Protein AF-A0A1N7P1F9-F1 (afdb_monomer)

Solvent-accessible surface area (backbone atoms only — not comparable to full-atom values): 4620 Å² total; per-residue (Å²): 132,65,57,68,62,51,45,52,52,43,51,51,49,52,53,50,16,51,47,25,54,78,70,63,41,65,74,82,59,36,45,35,37,61,54,44,52,55,52,48,53,51,12,50,54,46,30,51,47,39,59,74,78,40,43,90,79,47,94,50,55,69,63,50,41,51,42,17,46,68,42,26,67,68,47,51,55,78,78,47,83,86,128

pLDDT: mean 93.79, std 6.69, range [61.09, 98.31]

InterPro domains:
  IPR009525 Protein of unknown function DUF1145 [PF06611] (7-57)

Sequence (83 aa):
MNTVAMKAATFLFWVLAITAWVQGWDGLLGYLPTIGLIVAGIHVLEVLLFWVAFRKKSTNVRLDAIQVFIFGMFHLQRFMPKS

Radius of gyration: 14.33 Å; Cα contacts (8 Å, |Δi|>4): 62; chains: 1; bounding bo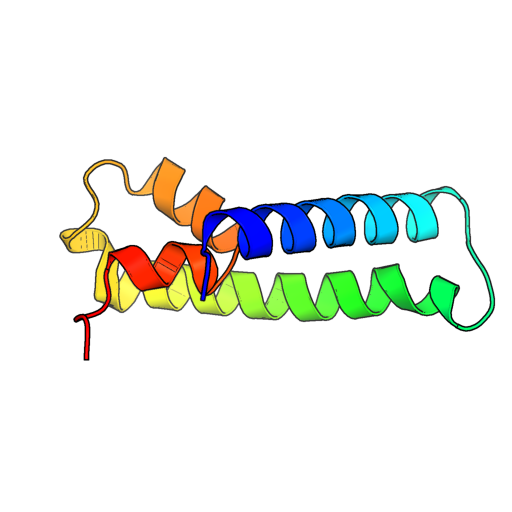x: 32×25×36 Å

Organism: NCBI:txid484498

Foldseek 3Di:
DPLVVLLVVLLVLVVQLVCCVVVVDDDPSVCSVVVVVVLLVLLVVQLVVCVPPPCVVDPDNVVLSVCCSRRNVSSVVVRDDDD

Structure (mmCIF, N/CA/C/O backbone):
data_AF-A0A1N7P1F9-F1
#
_entry.id   AF-A0A1N7P1F9-F1
#
loop_
_atom_site.group_PDB
_atom_site.id
_atom_site.type_symbol
_atom_site.label_atom_id
_atom_site.label_alt_id
_atom_site.label_comp_id
_atom_site.label_asym_id
_atom_site.label_entity_id
_atom_site.label_seq_id
_atom_site.pdbx_PDB_ins_code
_atom_site.Cartn_x
_atom_site.Cartn_y
_atom_site.Cartn_z
_atom_site.occupancy
_atom_site.B_iso_or_equiv
_atom_site.auth_seq_id
_atom_site.auth_comp_id
_atom_site.auth_asym_id
_atom_site.auth_atom_id
_atom_site.pdbx_PDB_model_num
ATOM 1 N N . MET A 1 1 ? 6.144 -10.382 14.947 1.00 61.22 1 MET A N 1
ATOM 2 C CA . MET A 1 1 ? 6.520 -9.394 13.905 1.00 61.22 1 MET A CA 1
ATOM 3 C C . MET A 1 1 ? 6.301 -7.986 14.429 1.00 61.22 1 MET A C 1
ATOM 5 O O . MET A 1 1 ? 5.297 -7.752 15.089 1.00 61.22 1 MET A O 1
ATOM 9 N N . ASN A 1 2 ? 7.216 -7.057 14.145 1.00 82.44 2 ASN A N 1
ATOM 10 C CA . ASN A 1 2 ? 7.042 -5.644 14.486 1.00 82.44 2 ASN A CA 1
ATOM 11 C C . ASN A 1 2 ? 6.104 -4.979 13.458 1.00 82.44 2 ASN A C 1
ATOM 13 O O . ASN A 1 2 ? 6.507 -4.723 12.324 1.00 82.44 2 ASN A O 1
ATOM 17 N N . THR A 1 3 ? 4.848 -4.727 13.838 1.00 83.19 3 THR A N 1
ATOM 18 C CA . THR A 1 3 ? 3.813 -4.169 12.946 1.00 83.19 3 THR A CA 1
ATOM 19 C C . THR A 1 3 ? 4.153 -2.771 12.434 1.00 83.19 3 THR A C 1
ATOM 21 O O . THR A 1 3 ? 3.786 -2.433 11.312 1.00 83.19 3 THR A O 1
ATOM 24 N N . VAL A 1 4 ? 4.905 -1.977 13.200 1.00 87.81 4 VAL A N 1
ATOM 25 C CA . VAL A 1 4 ? 5.363 -0.645 12.774 1.00 87.81 4 VAL A CA 1
ATOM 26 C C . VAL A 1 4 ? 6.357 -0.765 11.619 1.00 87.81 4 VAL A C 1
ATOM 28 O O . VAL A 1 4 ? 6.189 -0.099 10.600 1.00 87.81 4 VAL A O 1
ATOM 31 N N . ALA A 1 5 ? 7.336 -1.667 11.732 1.00 89.75 5 ALA A N 1
ATOM 32 C CA . ALA A 1 5 ? 8.315 -1.906 10.671 1.00 89.75 5 ALA A CA 1
ATOM 33 C C . ALA A 1 5 ? 7.650 -2.402 9.372 1.00 89.75 5 ALA A C 1
ATOM 35 O O . ALA A 1 5 ? 8.010 -1.960 8.285 1.00 89.75 5 ALA A O 1
ATOM 36 N N . MET A 1 6 ? 6.636 -3.269 9.474 1.00 91.69 6 MET A N 1
ATOM 37 C CA . MET A 1 6 ? 5.903 -3.767 8.299 1.00 91.69 6 MET A CA 1
ATOM 38 C C . MET A 1 6 ? 5.059 -2.680 7.630 1.00 91.69 6 MET A C 1
ATOM 40 O O . MET A 1 6 ? 5.028 -2.591 6.402 1.00 91.69 6 MET A O 1
ATOM 44 N N . LYS A 1 7 ? 4.422 -1.805 8.419 1.00 91.38 7 LYS A N 1
ATOM 45 C CA . LYS A 1 7 ? 3.718 -0.634 7.879 1.00 91.38 7 LYS A CA 1
ATOM 46 C C . LYS A 1 7 ? 4.678 0.312 7.157 1.00 91.38 7 LYS A C 1
ATOM 48 O O . LYS A 1 7 ? 4.343 0.786 6.076 1.00 91.38 7 LYS A O 1
ATOM 53 N N . ALA A 1 8 ? 5.873 0.534 7.707 1.00 94.44 8 ALA A N 1
ATOM 54 C CA . ALA A 1 8 ? 6.902 1.346 7.060 1.00 94.44 8 ALA A CA 1
ATOM 55 C C . ALA A 1 8 ? 7.370 0.730 5.729 1.00 94.44 8 ALA A C 1
ATOM 57 O O . ALA A 1 8 ? 7.437 1.433 4.724 1.00 94.44 8 ALA A O 1
ATOM 58 N N . ALA A 1 9 ? 7.612 -0.584 5.690 1.00 94.69 9 ALA A N 1
ATOM 59 C CA . ALA A 1 9 ? 7.974 -1.289 4.460 1.00 94.69 9 ALA A CA 1
ATOM 60 C C . ALA A 1 9 ? 6.858 -1.231 3.401 1.00 94.69 9 ALA A C 1
ATOM 62 O O . ALA A 1 9 ? 7.130 -0.974 2.232 1.00 94.69 9 ALA A O 1
ATOM 63 N N . THR A 1 10 ? 5.597 -1.399 3.813 1.00 94.94 10 THR A N 1
ATOM 64 C CA . THR A 1 10 ? 4.435 -1.301 2.910 1.00 94.94 10 THR A CA 1
ATOM 65 C C . THR A 1 10 ? 4.292 0.113 2.347 1.00 94.94 10 THR A C 1
ATOM 67 O O . THR A 1 10 ? 4.027 0.294 1.163 1.00 94.94 10 THR A O 1
ATOM 70 N N . PHE A 1 11 ? 4.515 1.133 3.178 1.00 95.69 11 PHE A N 1
ATOM 71 C CA . PHE A 1 11 ? 4.516 2.519 2.723 1.00 95.69 11 PHE A CA 1
ATOM 72 C C . PHE A 1 11 ? 5.635 2.784 1.709 1.00 95.69 11 PHE A C 1
ATOM 74 O O . PHE A 1 11 ? 5.384 3.367 0.657 1.00 95.69 11 PHE A O 1
ATOM 81 N N . LEU A 1 12 ? 6.851 2.302 1.986 1.00 97.12 12 LEU A N 1
ATOM 82 C CA . LEU A 1 12 ? 7.977 2.413 1.059 1.00 97.12 12 LEU A CA 1
ATOM 83 C C . LEU A 1 12 ? 7.689 1.707 -0.273 1.00 97.12 12 LEU A C 1
ATOM 85 O O . LEU A 1 12 ? 7.989 2.258 -1.328 1.00 97.12 12 LEU A O 1
ATOM 89 N N . PHE A 1 13 ? 7.060 0.529 -0.238 1.00 97.00 13 PHE A N 1
ATOM 90 C CA . PHE A 1 13 ? 6.617 -0.175 -1.441 1.00 97.00 13 PHE A CA 1
ATOM 91 C C . PHE A 1 13 ? 5.686 0.689 -2.303 1.00 97.00 13 PHE A C 1
ATOM 93 O O . PHE A 1 13 ? 5.923 0.809 -3.502 1.00 97.00 13 PHE A O 1
ATOM 100 N N . TRP A 1 14 ? 4.683 1.347 -1.709 1.00 98.00 14 TRP A N 1
ATOM 101 C CA . TRP A 1 14 ? 3.787 2.237 -2.457 1.00 98.00 14 TRP A CA 1
ATOM 102 C C . TRP A 1 14 ? 4.522 3.414 -3.093 1.00 98.00 14 TRP A C 1
ATOM 104 O O . TRP A 1 14 ? 4.286 3.725 -4.260 1.00 98.00 14 TRP A O 1
ATOM 114 N N . VAL A 1 15 ? 5.445 4.038 -2.356 1.00 98.12 15 VAL A N 1
ATOM 115 C CA . VAL A 1 15 ? 6.280 5.127 -2.884 1.00 98.12 15 VAL A CA 1
ATOM 116 C C . VAL A 1 15 ? 7.089 4.647 -4.090 1.00 98.12 15 VAL A C 1
ATOM 118 O O . VAL A 1 15 ? 7.106 5.320 -5.120 1.00 98.12 15 VAL A O 1
ATOM 121 N N . LEU A 1 16 ? 7.714 3.471 -3.997 1.00 98.06 16 LEU A N 1
ATOM 122 C CA . LEU A 1 16 ? 8.502 2.895 -5.088 1.00 98.06 16 LEU A CA 1
ATOM 123 C C . LEU A 1 16 ? 7.635 2.511 -6.291 1.00 98.06 16 LEU A C 1
ATOM 125 O O . LEU A 1 16 ? 8.015 2.810 -7.417 1.00 98.06 16 LEU A O 1
ATOM 129 N N . ALA A 1 17 ? 6.463 1.911 -6.076 1.00 98.00 17 ALA A N 1
ATOM 130 C CA . ALA A 1 17 ? 5.544 1.542 -7.150 1.00 98.00 17 ALA A CA 1
ATOM 131 C C . ALA A 1 17 ? 5.023 2.771 -7.912 1.00 98.00 17 ALA A C 1
ATOM 133 O O . ALA A 1 17 ? 5.014 2.776 -9.142 1.00 98.00 17 ALA A O 1
ATOM 134 N N . ILE A 1 18 ? 4.650 3.840 -7.199 1.00 97.88 18 ILE A N 1
ATOM 135 C CA . ILE A 1 18 ? 4.219 5.103 -7.817 1.00 97.88 18 ILE A CA 1
ATOM 136 C C . ILE A 1 18 ? 5.384 5.761 -8.559 1.00 97.88 18 ILE A C 1
ATOM 138 O O . ILE A 1 18 ? 5.210 6.228 -9.682 1.00 97.88 18 ILE A O 1
ATOM 142 N N . THR A 1 19 ? 6.577 5.775 -7.963 1.00 98.25 19 THR A N 1
ATOM 143 C CA . THR A 1 19 ? 7.770 6.350 -8.599 1.00 98.25 19 THR A CA 1
ATOM 144 C C . THR A 1 19 ? 8.117 5.604 -9.884 1.00 98.25 19 THR A C 1
ATOM 146 O O . THR A 1 19 ? 8.313 6.244 -10.914 1.00 98.25 19 THR A O 1
ATOM 149 N N . ALA A 1 20 ? 8.119 4.269 -9.848 1.00 98.12 20 ALA A N 1
ATOM 150 C CA . ALA A 1 20 ? 8.376 3.427 -11.011 1.00 98.12 20 ALA A CA 1
ATOM 151 C C . ALA A 1 20 ? 7.363 3.675 -12.138 1.00 98.12 20 ALA A C 1
ATOM 153 O O . ALA A 1 20 ? 7.753 3.732 -13.300 1.00 98.12 20 ALA A O 1
ATOM 154 N N . TRP A 1 21 ? 6.085 3.881 -11.798 1.00 97.06 21 TRP A N 1
ATOM 155 C CA . TRP A 1 21 ? 5.042 4.223 -12.767 1.00 97.06 21 TRP A CA 1
ATOM 156 C C . TRP A 1 21 ? 5.267 5.600 -13.397 1.00 97.06 21 TRP A C 1
ATOM 158 O O . TRP A 1 21 ? 5.271 5.732 -14.616 1.00 97.06 21 TRP A O 1
ATOM 168 N N . VAL A 1 22 ? 5.470 6.631 -12.569 1.00 98.31 22 VAL A N 1
ATOM 169 C CA . VAL A 1 22 ? 5.604 8.025 -13.024 1.00 98.31 22 VAL A CA 1
ATOM 170 C C . VAL A 1 22 ? 6.881 8.237 -13.836 1.00 98.31 22 VAL A C 1
ATOM 172 O O . VAL A 1 22 ? 6.869 8.987 -14.806 1.00 98.31 22 VAL A O 1
ATOM 175 N N . GLN A 1 23 ? 7.980 7.598 -13.439 1.00 98.06 23 GLN A N 1
ATOM 176 C CA . GLN A 1 23 ? 9.280 7.749 -14.093 1.00 98.06 23 GLN A CA 1
ATOM 177 C C . GLN A 1 23 ? 9.519 6.728 -15.213 1.00 98.06 23 GLN A C 1
ATOM 179 O O . GLN A 1 23 ? 10.556 6.806 -15.864 1.00 98.06 23 GLN A O 1
ATOM 184 N N . GLY A 1 24 ? 8.600 5.780 -15.429 1.00 97.12 24 GLY A N 1
ATOM 185 C CA . GLY A 1 24 ? 8.732 4.754 -16.464 1.00 9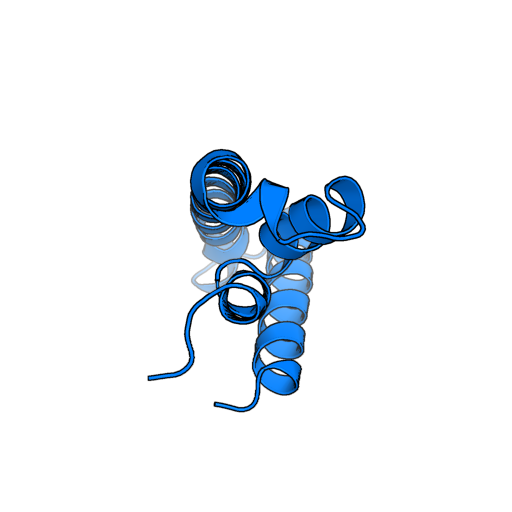7.12 24 GLY A CA 1
ATOM 186 C C . GLY A 1 24 ? 9.963 3.871 -16.267 1.00 97.12 24 GLY A C 1
ATOM 187 O O . GLY A 1 24 ? 10.764 3.725 -17.183 1.00 97.12 24 GLY A O 1
ATOM 188 N N . TRP A 1 25 ? 10.163 3.336 -15.059 1.00 97.69 25 TRP A N 1
ATOM 189 C CA . TRP A 1 25 ? 11.293 2.439 -14.796 1.00 97.69 25 TRP A CA 1
ATOM 190 C C . TRP A 1 25 ? 11.190 1.162 -15.642 1.00 97.69 25 TRP A C 1
ATOM 192 O O . TRP A 1 25 ? 10.111 0.590 -15.769 1.00 97.69 25 TRP A O 1
ATOM 202 N N . ASP A 1 26 ? 12.326 0.683 -16.150 1.00 95.50 26 ASP A N 1
ATOM 203 C CA . ASP A 1 26 ? 12.419 -0.519 -16.985 1.00 95.50 26 ASP A CA 1
ATOM 204 C C . ASP A 1 26 ? 13.017 -1.724 -16.234 1.00 95.50 26 ASP A C 1
ATOM 206 O O . ASP A 1 26 ? 13.473 -1.645 -15.086 1.00 9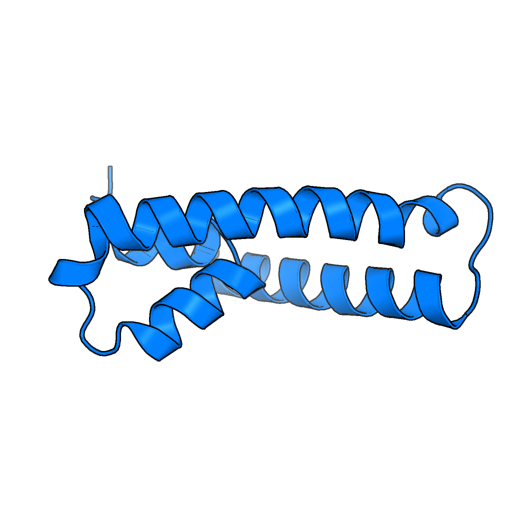5.50 26 ASP A O 1
ATOM 210 N N . GLY A 1 27 ? 13.022 -2.883 -16.898 1.00 95.06 27 GLY A N 1
ATOM 211 C CA . GLY A 1 27 ? 13.591 -4.121 -16.367 1.00 95.06 27 GLY A CA 1
ATOM 212 C C . GLY A 1 27 ? 12.794 -4.669 -15.182 1.00 95.06 27 GLY A C 1
ATOM 213 O O . GLY A 1 27 ? 11.569 -4.579 -15.142 1.00 95.06 27 GLY A O 1
ATOM 214 N N . LEU A 1 28 ? 13.482 -5.261 -14.201 1.00 94.81 28 LEU A N 1
ATOM 215 C CA . LEU A 1 28 ? 12.821 -5.894 -13.053 1.00 94.81 28 LEU A CA 1
ATOM 216 C C . LEU A 1 28 ? 11.978 -4.900 -12.235 1.00 94.81 28 LEU A C 1
ATOM 218 O O . LEU A 1 28 ? 10.887 -5.240 -11.782 1.00 94.81 28 LEU A O 1
ATOM 222 N N . LEU A 1 29 ? 12.467 -3.671 -12.058 1.00 95.12 29 LEU A N 1
ATOM 223 C CA . LEU A 1 29 ? 11.777 -2.658 -11.261 1.00 95.12 29 LEU A CA 1
ATOM 224 C C . LEU A 1 29 ? 10.576 -2.041 -11.994 1.00 95.12 29 LEU A C 1
ATOM 226 O O . LEU A 1 29 ? 9.663 -1.544 -11.337 1.00 95.12 29 LEU A O 1
ATOM 230 N N . GLY A 1 30 ? 10.518 -2.152 -13.325 1.00 96.12 30 GLY A N 1
ATOM 231 C CA . GLY A 1 30 ? 9.361 -1.740 -14.124 1.00 96.12 30 GLY A CA 1
ATOM 232 C C . GLY A 1 30 ? 8.090 -2.550 -13.866 1.00 96.12 30 GLY A C 1
ATOM 233 O O . GLY A 1 30 ? 6.995 -2.102 -14.190 1.00 96.12 30 GLY A O 1
ATOM 234 N N . TYR A 1 31 ? 8.196 -3.711 -13.212 1.00 97.56 31 TYR A N 1
ATOM 235 C CA . TYR A 1 31 ? 7.033 -4.500 -12.793 1.00 97.56 31 TYR A CA 1
ATOM 236 C C . TYR A 1 31 ? 6.405 -4.021 -11.476 1.00 97.56 31 TYR A C 1
ATOM 238 O O . TYR A 1 31 ? 5.301 -4.459 -11.140 1.00 97.56 31 TYR A O 1
ATOM 246 N N . LEU A 1 32 ? 7.061 -3.122 -10.727 1.00 97.62 32 LEU A N 1
ATOM 247 C CA . LEU A 1 32 ? 6.552 -2.620 -9.445 1.00 97.62 32 LEU A CA 1
ATOM 248 C C . LEU A 1 32 ? 5.139 -2.019 -9.531 1.00 97.62 32 LEU A C 1
ATOM 250 O O . LEU A 1 32 ? 4.339 -2.333 -8.649 1.00 97.62 32 LEU A O 1
ATOM 254 N N . PRO A 1 33 ? 4.769 -1.223 -10.554 1.00 98.25 33 PRO A N 1
ATOM 255 C CA . PRO A 1 33 ? 3.407 -0.711 -10.686 1.00 98.25 33 PRO A CA 1
ATOM 256 C C . PRO A 1 33 ? 2.371 -1.826 -10.845 1.00 98.25 33 PRO A C 1
ATOM 258 O O . PRO A 1 33 ? 1.338 -1.807 -10.179 1.00 98.25 33 PRO A O 1
ATOM 261 N N . THR A 1 34 ? 2.663 -2.835 -11.671 1.00 98.19 34 THR A N 1
ATOM 262 C CA . THR A 1 34 ? 1.776 -3.989 -11.882 1.00 98.19 34 THR A CA 1
ATOM 263 C C . THR A 1 34 ? 1.591 -4.785 -10.593 1.00 98.19 34 THR A C 1
ATOM 265 O O . THR A 1 34 ? 0.465 -5.116 -10.227 1.00 98.19 34 THR A O 1
ATOM 268 N N . ILE A 1 35 ? 2.678 -5.041 -9.858 1.00 97.75 35 ILE A N 1
ATOM 269 C CA . ILE A 1 35 ? 2.612 -5.676 -8.534 1.00 97.75 35 ILE A CA 1
ATOM 270 C C . ILE A 1 35 ? 1.803 -4.797 -7.570 1.00 97.75 35 ILE A C 1
ATOM 272 O O . ILE A 1 35 ? 0.961 -5.309 -6.837 1.00 97.75 35 ILE A O 1
ATOM 276 N N . GLY A 1 36 ? 1.994 -3.476 -7.614 1.00 97.88 36 GLY A N 1
ATOM 277 C CA . GLY A 1 36 ? 1.214 -2.496 -6.859 1.00 97.88 36 GLY A CA 1
ATOM 278 C C . GLY A 1 36 ? -0.286 -2.604 -7.116 1.00 97.88 36 GLY A C 1
ATOM 279 O O . GLY A 1 36 ? -1.063 -2.615 -6.166 1.00 97.88 36 GLY A O 1
ATOM 280 N N . LEU A 1 37 ? -0.706 -2.764 -8.372 1.00 98.06 37 LEU A N 1
ATOM 281 C CA . LEU A 1 37 ? -2.116 -2.963 -8.724 1.00 98.06 37 LEU A CA 1
ATOM 282 C C . LEU A 1 37 ? -2.676 -4.280 -8.175 1.00 98.06 37 LEU A C 1
ATOM 284 O O . LEU A 1 37 ? -3.794 -4.300 -7.660 1.00 98.06 37 LEU A O 1
ATOM 288 N N . ILE A 1 38 ? -1.900 -5.365 -8.230 1.00 98.12 38 ILE A N 1
ATOM 289 C CA . ILE A 1 38 ? -2.299 -6.657 -7.652 1.00 98.12 38 ILE A CA 1
ATOM 290 C C . ILE A 1 38 ? -2.483 -6.522 -6.134 1.00 98.12 38 ILE A C 1
ATOM 292 O O . ILE A 1 38 ? -3.516 -6.924 -5.597 1.00 98.12 38 ILE A O 1
ATOM 296 N N . VAL A 1 39 ? -1.519 -5.902 -5.446 1.00 97.44 39 VAL A N 1
ATOM 297 C CA . VAL A 1 39 ? -1.582 -5.654 -3.997 1.00 97.44 39 VAL A CA 1
ATOM 298 C C . VAL A 1 39 ? -2.763 -4.746 -3.645 1.00 97.44 39 VAL A C 1
ATOM 300 O O . VAL A 1 39 ? -3.487 -5.038 -2.699 1.00 97.44 39 VAL A O 1
ATOM 303 N N . ALA A 1 40 ? -3.029 -3.700 -4.434 1.00 97.38 40 ALA A N 1
ATOM 304 C CA . ALA A 1 40 ? -4.194 -2.836 -4.245 1.00 97.38 40 ALA A CA 1
ATOM 305 C C . ALA A 1 40 ? -5.504 -3.630 -4.354 1.00 97.38 40 ALA A C 1
ATOM 307 O O . ALA A 1 40 ? -6.402 -3.448 -3.534 1.00 97.38 40 ALA A O 1
ATOM 308 N N . GLY A 1 41 ? -5.601 -4.547 -5.322 1.00 98.00 41 GLY A N 1
ATOM 309 C CA . GLY A 1 41 ? -6.743 -5.452 -5.461 1.00 98.00 41 GLY A CA 1
ATOM 310 C C . GLY A 1 41 ? -6.942 -6.339 -4.231 1.00 98.00 41 GLY A C 1
ATOM 311 O O . GLY A 1 41 ? -8.061 -6.455 -3.731 1.00 98.00 41 GLY A O 1
ATOM 312 N N . ILE A 1 42 ? -5.859 -6.898 -3.685 1.00 97.69 42 ILE A N 1
ATOM 313 C CA . ILE A 1 42 ? -5.901 -7.670 -2.432 1.00 97.69 42 ILE A CA 1
ATOM 314 C C . ILE A 1 42 ? -6.379 -6.786 -1.275 1.00 97.69 42 ILE A C 1
ATOM 316 O O . ILE A 1 42 ? -7.281 -7.177 -0.537 1.00 97.69 42 ILE A O 1
ATOM 320 N N . HIS A 1 43 ? -5.857 -5.567 -1.157 1.00 97.50 43 HIS A N 1
ATOM 321 C CA . HIS A 1 43 ? -6.261 -4.640 -0.105 1.00 97.50 43 HIS A CA 1
ATOM 322 C C . HIS A 1 43 ? -7.743 -4.237 -0.205 1.00 97.50 43 HIS A C 1
ATOM 324 O O . HIS A 1 43 ? -8.396 -4.042 0.819 1.00 97.50 43 HIS A O 1
ATOM 330 N N . VAL A 1 44 ? -8.331 -4.171 -1.407 1.00 97.81 44 VAL A N 1
ATOM 331 C CA . VAL A 1 44 ? -9.791 -4.004 -1.557 1.00 97.81 44 VAL A CA 1
ATOM 332 C C . VAL A 1 44 ? -10.542 -5.190 -0.947 1.00 97.81 44 VAL A C 1
ATOM 334 O O . VAL A 1 44 ? -11.494 -4.984 -0.192 1.00 97.81 44 VAL A O 1
ATOM 337 N N . LEU A 1 45 ? -10.111 -6.426 -1.219 1.00 98.06 45 LEU A N 1
ATOM 338 C CA . LEU A 1 45 ? -10.715 -7.624 -0.619 1.00 98.06 45 LEU A CA 1
ATOM 339 C C . LEU A 1 45 ? -10.576 -7.621 0.910 1.00 98.06 45 LEU A C 1
ATOM 341 O O . LEU A 1 45 ? -11.505 -7.994 1.624 1.00 98.06 45 LEU A O 1
ATOM 345 N N . GLU A 1 46 ? -9.449 -7.143 1.427 1.00 97.44 46 GLU A N 1
ATOM 346 C CA . GLU A 1 46 ? -9.210 -6.993 2.863 1.00 97.44 46 GLU A CA 1
ATOM 347 C C . GLU A 1 46 ? -10.098 -5.914 3.497 1.00 97.44 46 GLU A C 1
ATOM 349 O O . GLU A 1 46 ? -10.609 -6.111 4.601 1.00 97.44 46 GLU A O 1
ATOM 354 N N . VAL A 1 47 ? -10.358 -4.799 2.808 1.00 97.44 47 VAL A N 1
ATOM 355 C CA . VAL A 1 47 ? -11.343 -3.801 3.254 1.00 97.44 47 VAL A CA 1
ATOM 356 C C . VAL A 1 47 ? -12.745 -4.406 3.298 1.00 97.44 47 VAL A C 1
ATOM 358 O O . VAL A 1 47 ? -13.480 -4.163 4.257 1.00 97.44 47 VAL A O 1
ATOM 361 N N . LEU A 1 48 ? -13.122 -5.227 2.312 1.00 97.19 48 LEU A N 1
ATOM 362 C CA . LEU A 1 48 ? -14.399 -5.949 2.332 1.00 97.19 48 LEU A CA 1
ATOM 363 C C . LEU A 1 48 ? -14.467 -6.929 3.510 1.00 97.19 48 LEU A C 1
ATOM 365 O O . LEU A 1 48 ? -15.472 -6.963 4.225 1.00 97.19 48 LEU A O 1
ATOM 369 N N . LEU A 1 49 ? -13.386 -7.666 3.775 1.00 95.38 49 LEU A N 1
ATOM 370 C CA . LEU A 1 49 ? -13.275 -8.535 4.946 1.00 95.38 49 LEU A CA 1
ATOM 371 C C . LEU A 1 49 ? -13.428 -7.736 6.247 1.00 95.38 49 LEU A C 1
ATOM 373 O O . LEU A 1 49 ? -14.216 -8.117 7.115 1.00 95.38 49 LEU A O 1
ATOM 377 N N . PHE A 1 50 ? -12.733 -6.603 6.375 1.00 96.44 50 PHE A N 1
ATOM 378 C CA . PHE A 1 50 ? -12.898 -5.678 7.495 1.00 96.44 50 PHE A CA 1
ATOM 379 C C . PHE A 1 50 ? -14.357 -5.242 7.648 1.00 96.44 50 PHE A C 1
ATOM 381 O O . PHE A 1 50 ? -14.911 -5.298 8.749 1.00 96.44 50 PHE A O 1
ATOM 388 N N . TRP A 1 51 ? -15.004 -4.873 6.546 1.00 94.81 51 TRP A N 1
ATOM 389 C CA . TRP A 1 51 ? -16.378 -4.392 6.542 1.00 94.81 51 TRP A CA 1
ATOM 390 C C . TRP A 1 51 ? -17.387 -5.441 7.020 1.00 94.81 51 TRP A C 1
ATOM 392 O O . TRP A 1 51 ? -18.332 -5.115 7.744 1.00 94.81 51 TRP A O 1
ATOM 402 N N . VAL A 1 52 ? -17.198 -6.701 6.628 1.00 96.06 52 VAL A N 1
ATOM 403 C CA . VAL A 1 52 ? -18.106 -7.800 6.982 1.00 96.06 52 VAL A CA 1
ATOM 404 C C . VAL A 1 52 ? -17.818 -8.333 8.387 1.00 96.06 52 VAL A C 1
ATOM 406 O O . VAL A 1 52 ? -18.748 -8.500 9.176 1.00 96.06 52 VAL A O 1
ATOM 409 N N . ALA A 1 53 ? -16.548 -8.563 8.729 1.00 94.62 53 ALA A N 1
ATOM 410 C CA . ALA A 1 53 ? -16.165 -9.295 9.937 1.00 94.62 53 ALA A CA 1
ATOM 411 C C . ALA A 1 53 ? -15.790 -8.400 11.131 1.00 94.62 53 ALA A C 1
ATOM 413 O O . ALA A 1 53 ? -15.999 -8.785 12.284 1.00 94.62 53 ALA A O 1
ATOM 414 N N . PHE A 1 54 ? -15.238 -7.207 10.888 1.00 94.62 54 PHE A N 1
ATOM 415 C CA . PHE A 1 54 ? -14.559 -6.428 11.931 1.00 94.62 54 PHE A CA 1
ATOM 416 C C . PHE A 1 54 ? -15.107 -5.014 12.143 1.00 94.62 54 PHE A C 1
ATOM 418 O O . PHE A 1 54 ? -14.818 -4.428 13.184 1.00 94.62 54 PHE A O 1
ATOM 425 N N . ARG A 1 55 ? -15.971 -4.488 11.258 1.00 94.50 55 ARG A N 1
ATOM 426 C CA . ARG A 1 55 ? -16.510 -3.115 11.367 1.00 94.50 55 ARG A CA 1
ATOM 427 C C . ARG A 1 55 ? -17.114 -2.791 12.734 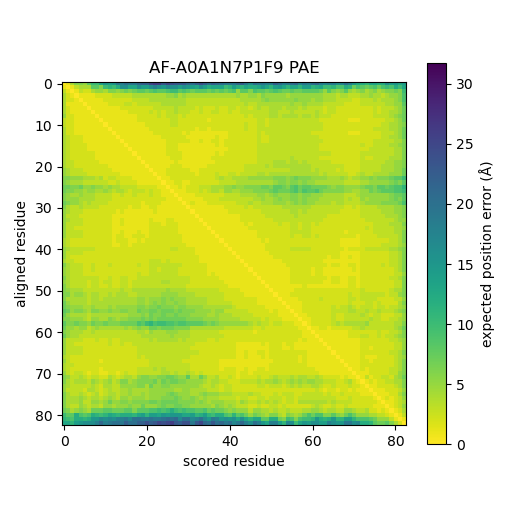1.00 94.50 55 ARG A C 1
ATOM 429 O O . ARG A 1 55 ? -16.971 -1.679 13.220 1.00 94.50 55 ARG A O 1
ATOM 436 N N . LYS A 1 56 ? -17.768 -3.770 13.375 1.00 94.50 56 LYS A N 1
ATOM 437 C CA . LYS A 1 56 ? -18.427 -3.600 14.683 1.00 94.50 56 LYS A CA 1
ATOM 438 C C . LYS A 1 56 ? -17.430 -3.441 15.839 1.00 94.50 56 LYS A C 1
ATOM 440 O O . LYS A 1 56 ? -17.821 -2.997 16.909 1.00 94.50 56 LYS A O 1
ATOM 445 N N . LYS A 1 57 ? -16.165 -3.820 15.631 1.00 92.69 57 LYS A N 1
ATOM 446 C CA . LYS A 1 57 ? -15.071 -3.679 16.603 1.00 92.69 57 LYS A CA 1
ATOM 447 C C . LYS A 1 57 ? -14.302 -2.360 16.442 1.00 92.69 57 LYS A C 1
ATOM 449 O O . LYS A 1 57 ? -13.401 -2.090 17.230 1.00 92.69 57 LYS A O 1
ATOM 454 N N . SER A 1 58 ? -14.603 -1.576 15.407 1.00 93.12 58 SER A N 1
ATOM 455 C CA . SER A 1 58 ? -13.914 -0.324 15.094 1.00 93.12 58 SER A CA 1
ATOM 456 C C . SER A 1 58 ? -14.593 0.865 15.772 1.00 93.12 58 SER A C 1
ATOM 458 O O . SER A 1 58 ? -15.816 0.986 15.758 1.00 93.12 58 SER A O 1
ATOM 460 N N . THR A 1 59 ? -13.788 1.767 16.335 1.00 93.19 59 THR A N 1
ATOM 461 C CA . THR A 1 59 ? -14.254 3.059 16.863 1.00 93.19 59 THR A CA 1
ATOM 462 C C . THR A 1 59 ? -14.317 4.139 15.782 1.00 93.19 59 THR A C 1
ATOM 464 O O . THR A 1 59 ? -15.050 5.113 15.932 1.00 93.19 59 THR A O 1
ATOM 467 N N . ASN A 1 60 ? -13.574 3.975 14.681 1.00 95.38 60 ASN A N 1
ATOM 468 C CA . ASN A 1 60 ? -13.604 4.863 13.524 1.00 95.38 60 ASN A CA 1
ATOM 469 C C . ASN A 1 60 ? -13.480 4.051 12.229 1.00 95.38 60 ASN A C 1
ATOM 471 O O . ASN A 1 60 ? -12.397 3.894 11.662 1.00 95.38 60 ASN A O 1
ATOM 475 N N . VAL A 1 61 ? -14.627 3.563 11.753 1.00 94.88 61 VAL A N 1
ATOM 476 C CA . VAL A 1 61 ? -14.722 2.645 10.608 1.00 94.88 61 VAL A CA 1
ATOM 477 C C . VAL A 1 61 ? -14.047 3.215 9.362 1.00 94.88 61 VAL A C 1
ATOM 479 O O . VAL A 1 61 ? -13.389 2.481 8.631 1.00 94.88 61 VAL A O 1
ATOM 482 N N . ARG A 1 62 ? -14.177 4.526 9.124 1.00 95.31 62 ARG A N 1
ATOM 483 C CA . ARG A 1 62 ? -13.596 5.183 7.948 1.00 95.31 62 ARG A CA 1
ATOM 484 C C . ARG A 1 62 ? -12.071 5.183 8.003 1.00 95.31 62 ARG A C 1
ATOM 486 O O . ARG A 1 62 ? -11.438 4.813 7.019 1.00 95.31 62 ARG A O 1
ATOM 493 N N . LEU A 1 63 ? -11.484 5.600 9.126 1.00 95.75 63 LEU A N 1
ATOM 494 C CA . LEU A 1 63 ? -10.026 5.622 9.269 1.00 95.75 63 LEU A CA 1
ATOM 495 C C . LEU A 1 63 ? -9.439 4.212 9.250 1.00 95.75 63 LEU A C 1
ATOM 497 O O . LEU A 1 63 ? -8.417 4.001 8.602 1.00 95.75 63 LEU A O 1
ATOM 501 N N . ASP A 1 64 ? -10.091 3.252 9.903 1.00 96.19 64 ASP A N 1
ATOM 502 C CA . ASP A 1 64 ? -9.612 1.872 9.917 1.00 96.19 64 ASP A CA 1
ATOM 503 C C . ASP A 1 64 ? -9.709 1.243 8.516 1.00 96.19 64 ASP A C 1
ATOM 505 O O . ASP A 1 64 ? -8.744 0.633 8.067 1.00 96.19 64 ASP A O 1
ATOM 509 N N . ALA A 1 65 ? -10.790 1.473 7.758 1.00 95.94 65 ALA A N 1
ATOM 510 C CA . ALA A 1 65 ? -10.893 1.017 6.367 1.00 95.94 65 ALA A CA 1
ATOM 511 C C . ALA A 1 65 ? -9.791 1.609 5.470 1.00 95.94 65 ALA A C 1
ATOM 513 O O . ALA A 1 65 ? -9.196 0.884 4.676 1.00 95.94 65 ALA A O 1
ATOM 514 N N . ILE A 1 66 ? -9.464 2.898 5.627 1.00 96.44 66 ILE A N 1
ATOM 515 C CA . ILE A 1 66 ? -8.342 3.529 4.908 1.00 96.44 66 ILE A CA 1
ATOM 516 C C . ILE A 1 66 ? -7.016 2.868 5.298 1.00 96.44 66 ILE A C 1
ATOM 518 O O . ILE A 1 66 ? -6.190 2.571 4.440 1.00 96.44 66 ILE A O 1
ATOM 522 N N . GLN A 1 67 ? -6.801 2.607 6.587 1.00 95.81 67 GLN A N 1
ATOM 523 C CA . GLN A 1 67 ? -5.578 1.956 7.042 1.00 95.81 67 GLN A CA 1
ATOM 524 C C . GLN A 1 67 ? -5.482 0.495 6.584 1.00 95.81 67 GLN A C 1
ATOM 526 O O . GLN A 1 67 ? -4.375 0.052 6.292 1.00 95.81 67 GLN A O 1
ATOM 531 N N . VAL A 1 68 ? -6.595 -0.240 6.482 1.00 96.31 68 VAL A N 1
ATOM 532 C CA . VAL A 1 68 ? -6.617 -1.564 5.839 1.00 96.31 68 VAL A CA 1
ATOM 533 C C . VAL A 1 68 ? -6.297 -1.424 4.354 1.00 96.31 68 VAL A C 1
ATOM 535 O O . VAL A 1 68 ? -5.465 -2.157 3.853 1.00 96.31 68 VAL A O 1
ATOM 538 N N . PHE A 1 69 ? -6.853 -0.440 3.650 1.00 96.06 69 PHE A N 1
ATOM 539 C CA . PHE A 1 69 ? -6.530 -0.256 2.236 1.00 96.06 69 PHE A CA 1
ATOM 540 C C . PHE A 1 69 ? -5.047 0.068 1.986 1.00 96.06 69 PHE A C 1
ATOM 542 O O . PHE A 1 69 ? -4.482 -0.346 0.982 1.00 96.06 69 PHE A O 1
ATOM 549 N N . ILE A 1 70 ? -4.394 0.816 2.877 1.00 94.75 70 ILE A 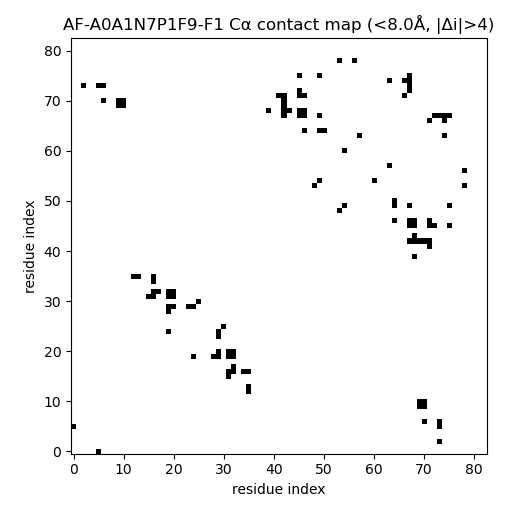N 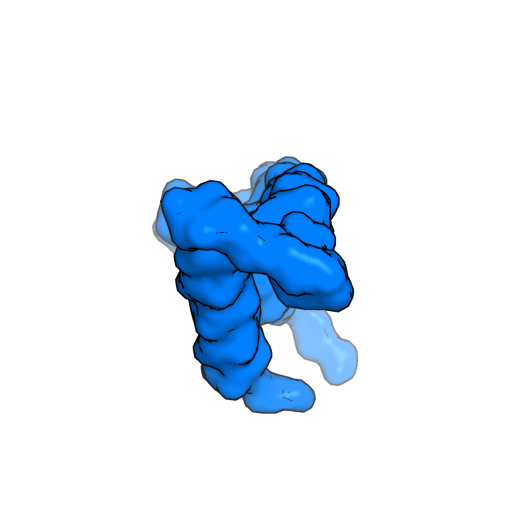1
ATOM 550 C CA . ILE A 1 70 ? -2.987 1.209 2.693 1.00 94.75 70 ILE A CA 1
ATOM 551 C C . ILE A 1 70 ? -2.028 0.116 3.183 1.00 94.75 70 ILE A C 1
ATOM 553 O O . ILE A 1 70 ? -1.028 -0.169 2.524 1.00 94.75 70 ILE A O 1
ATOM 557 N N . PHE A 1 71 ? -2.313 -0.485 4.341 1.00 96.12 71 PHE A N 1
ATOM 558 C CA . PHE A 1 71 ? -1.393 -1.383 5.054 1.00 96.12 71 PHE A CA 1
ATOM 559 C C . PHE A 1 71 ? -1.841 -2.848 5.087 1.00 96.12 71 PHE A C 1
ATOM 561 O O . PHE A 1 71 ? -1.174 -3.678 5.705 1.00 96.12 71 PHE A O 1
ATOM 568 N N . GLY A 1 72 ? -2.988 -3.148 4.497 1.00 93.31 72 GLY A N 1
ATOM 569 C CA . GLY A 1 72 ? -3.564 -4.474 4.403 1.00 93.31 72 GLY A CA 1
ATOM 570 C C . GLY A 1 72 ? -3.720 -5.204 5.731 1.00 93.31 72 GLY A C 1
ATOM 571 O O . GLY A 1 72 ? -4.094 -4.628 6.769 1.00 93.31 72 GLY A O 1
ATOM 572 N N . MET A 1 73 ? -3.372 -6.492 5.715 1.00 89.19 73 MET A N 1
ATOM 573 C CA . MET A 1 73 ? -3.429 -7.375 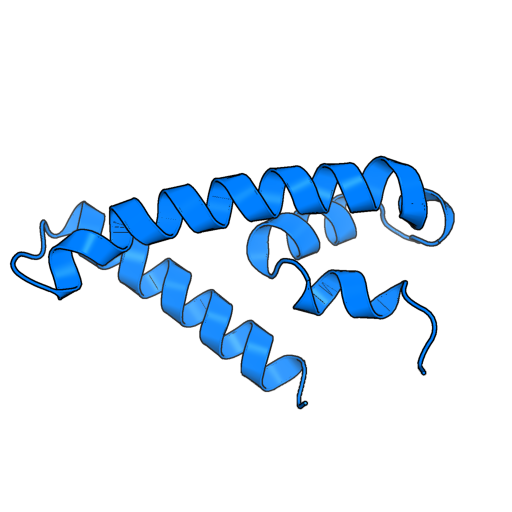6.884 1.00 89.19 73 MET A CA 1
ATOM 574 C C . MET A 1 73 ? -2.700 -6.839 8.125 1.00 89.19 73 MET A C 1
ATOM 576 O O . MET A 1 73 ? -3.132 -7.108 9.249 1.00 89.19 73 MET A O 1
ATOM 580 N N . PHE A 1 74 ? -1.644 -6.030 7.968 1.00 89.56 74 PHE A N 1
ATOM 581 C CA . PHE A 1 74 ? -0.899 -5.473 9.105 1.00 89.56 74 PHE A CA 1
ATOM 582 C C . PHE A 1 74 ? -1.737 -4.525 9.965 1.00 89.56 74 PHE A C 1
ATOM 584 O O . PHE A 1 74 ? -1.449 -4.348 11.151 1.00 89.56 74 PHE A O 1
ATOM 591 N N . HIS A 1 75 ? -2.776 -3.907 9.397 1.00 91.44 75 HIS A N 1
ATOM 592 C CA . HIS A 1 75 ? -3.741 -3.156 10.189 1.00 91.44 75 HIS A CA 1
ATOM 593 C C . HIS A 1 75 ? -4.890 -4.034 10.704 1.00 91.44 75 HIS A C 1
ATOM 595 O O . HIS A 1 75 ? -5.260 -3.920 11.875 1.00 91.44 75 HIS A O 1
ATOM 601 N N . LEU A 1 76 ? -5.391 -4.957 9.876 1.00 88.06 76 LEU A N 1
ATOM 602 C CA . LEU A 1 76 ? -6.446 -5.918 10.235 1.00 88.06 76 LEU A CA 1
ATOM 603 C C . LEU A 1 76 ? -6.108 -6.763 11.472 1.00 88.06 76 LEU A C 1
ATOM 605 O O . LEU A 1 76 ? -6.997 -7.062 12.269 1.00 88.06 76 LEU A O 1
ATOM 609 N N . GLN A 1 77 ? -4.826 -7.084 11.686 1.00 89.38 77 GLN A N 1
ATOM 610 C CA . GLN A 1 77 ? -4.327 -7.795 12.873 1.0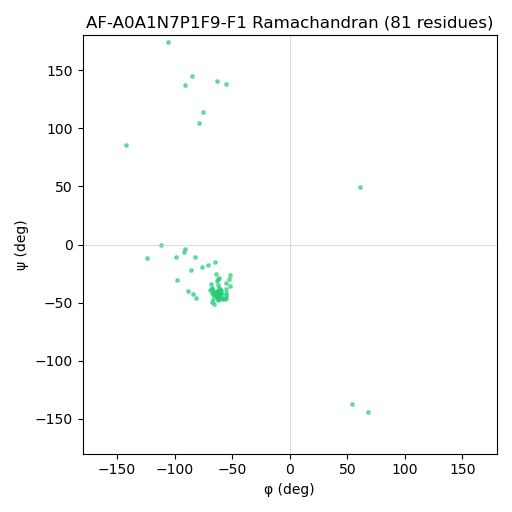0 89.38 77 GLN A CA 1
ATOM 611 C C . GLN A 1 77 ? -4.767 -7.182 14.205 1.00 89.38 7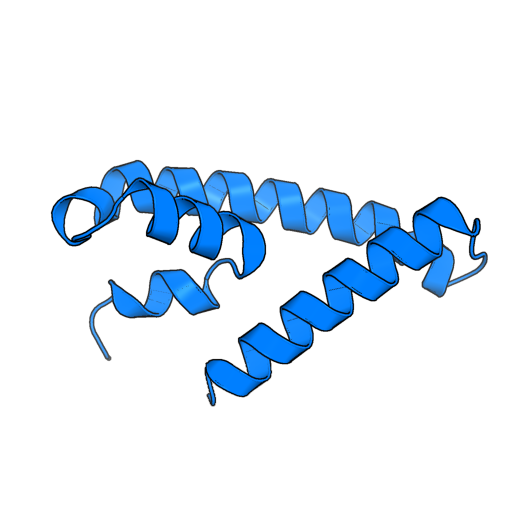7 GLN A C 1
ATOM 613 O O . GLN A 1 77 ? -4.901 -7.903 15.189 1.00 89.38 77 GLN A O 1
ATOM 618 N N . ARG A 1 78 ? -5.063 -5.878 14.248 1.00 87.81 78 ARG A N 1
ATOM 619 C CA . ARG A 1 78 ? -5.599 -5.214 15.444 1.00 87.81 78 ARG A CA 1
ATOM 620 C C . ARG A 1 78 ? -6.954 -5.780 15.894 1.00 87.81 78 ARG A C 1
ATOM 622 O O . ARG A 1 78 ? -7.268 -5.710 17.078 1.00 87.81 78 ARG A O 1
ATOM 629 N N . PHE A 1 79 ? -7.757 -6.306 14.969 1.00 88.56 79 PHE A N 1
ATOM 630 C CA . PHE A 1 79 ? -9.120 -6.791 15.227 1.00 88.56 79 PHE A CA 1
ATOM 631 C C . PHE A 1 79 ? -9.211 -8.311 15.402 1.00 88.56 79 PHE A C 1
ATOM 633 O O . PHE A 1 79 ? -10.268 -8.833 15.796 1.00 88.56 79 PHE A O 1
ATOM 640 N N . MET A 1 80 ? -8.124 -9.014 15.080 1.00 87.50 80 MET A N 1
ATOM 641 C CA . MET A 1 80 ? -8.031 -10.463 15.172 1.00 87.50 80 MET A CA 1
ATOM 642 C C . MET A 1 80 ? -7.647 -10.886 16.597 1.00 87.50 80 MET A C 1
ATOM 644 O O . MET A 1 80 ? -6.898 -10.171 17.269 1.00 87.50 80 MET A O 1
ATOM 648 N N . PRO A 1 81 ? -8.161 -12.028 17.088 1.00 82.31 81 PRO A N 1
ATOM 649 C CA . PRO A 1 81 ? -7.683 -12.609 18.336 1.00 82.31 81 PRO A CA 1
ATOM 650 C C . PRO A 1 81 ? -6.170 -12.827 18.260 1.00 82.31 81 PRO A C 1
ATOM 652 O O . PRO A 1 81 ? -5.660 -13.273 17.233 1.00 82.31 81 PRO A O 1
ATOM 655 N N . LYS A 1 82 ? -5.452 -12.512 19.340 1.00 75.06 82 LYS A N 1
ATOM 656 C CA . LYS A 1 82 ? -4.046 -12.901 19.458 1.00 75.06 82 LYS A CA 1
ATOM 657 C C . LYS A 1 82 ? -4.021 -14.396 19.775 1.00 75.06 82 LYS A C 1
ATOM 659 O O . LYS A 1 82 ? -4.546 -14.782 20.816 1.00 75.06 82 LYS A O 1
ATOM 664 N N . SER A 1 83 ? -3.498 -15.199 18.851 1.00 61.09 83 SER A N 1
ATOM 665 C CA . SER A 1 83 ? -3.128 -16.597 19.099 1.00 61.09 83 SER A CA 1
ATOM 666 C C . SER A 1 83 ? -1.874 -16.667 19.954 1.00 61.09 83 SER A C 1
ATOM 668 O O . SER A 1 83 ? -0.945 -15.888 19.625 1.00 61.09 83 SER A O 1
#

Mean predicted aligned error: 3.43 Å

Secondary structure (DSSP, 8-state):
--HHHHHHHHHHHHHHHHHHHHHT--GGGGGHHHHHHHHHHHHHHHHHHIIIIIGGG-S-HHHHHHHHHHHTHHHHGGGS---